Protein AF-A0A6A5H3N6-F1 (afdb_monomer_lite)

Sequence (89 aa):
MDSGPTFPPPTASKHEKTLVASSEIVKILGCDLTEATEIWEEVKMCLTENEVQRRLETIEILQSRTITSTILQVYQLALSHQKTCMTFF

pLDDT: mean 77.23, std 15.86, range [38.78, 93.38]

Foldseek 3Di:
DDPDDDDPDDPVVVVVLLQVQLVVQCVLLVDDSVVSSVLCVLPLPDPDLVSSVVSCVVVVSDDPDDDSVSSVSNNVSSVVSVVVVVVPD

Structure (mmCIF, N/CA/C/O backbone):
data_AF-A0A6A5H3N6-F1
#
_entry.id   AF-A0A6A5H3N6-F1
#
loop_
_atom_site.group_PDB
_atom_site.id
_atom_site.type_symbol
_atom_site.label_atom_id
_atom_site.label_alt_id
_atom_site.label_comp_id
_atom_site.label_asym_id
_atom_site.label_entity_id
_atom_site.label_seq_id
_atom_site.pdbx_PDB_ins_code
_atom_site.Cartn_x
_atom_site.Cartn_y
_atom_site.Cartn_z
_atom_site.occupancy
_atom_site.B_iso_or_equiv
_atom_site.auth_seq_id
_atom_site.auth_comp_id
_atom_site.auth_asym_id
_atom_site.auth_atom_id
_atom_site.pdbx_PDB_model_num
ATOM 1 N N . MET A 1 1 ? 14.531 11.971 -46.982 1.00 56.25 1 MET A N 1
ATOM 2 C CA . MET A 1 1 ? 14.704 11.504 -45.593 1.00 56.25 1 MET A CA 1
ATOM 3 C C . MET A 1 1 ? 13.554 12.098 -44.816 1.00 56.25 1 MET A C 1
ATOM 5 O O . MET A 1 1 ? 13.520 13.307 -44.646 1.00 56.25 1 MET A O 1
ATOM 9 N N . ASP A 1 2 ? 12.562 11.269 -44.520 1.00 43.91 2 ASP A N 1
ATOM 10 C CA . ASP A 1 2 ? 11.310 11.662 -43.878 1.00 43.91 2 ASP A CA 1
ATOM 11 C C . ASP A 1 2 ? 11.462 11.370 -42.379 1.00 43.91 2 ASP A C 1
ATOM 13 O O . ASP A 1 2 ? 11.485 10.210 -41.966 1.00 43.91 2 ASP A O 1
ATOM 17 N N . SER A 1 3 ? 11.715 12.406 -41.578 1.00 57.31 3 SER A N 1
ATOM 18 C CA . SER A 1 3 ? 11.752 12.281 -40.118 1.00 57.31 3 SER A CA 1
ATOM 19 C C . SER A 1 3 ? 10.323 12.379 -39.599 1.00 57.31 3 SER A C 1
ATOM 21 O O . SER A 1 3 ? 9.847 13.467 -39.279 1.00 57.31 3 SER A O 1
ATOM 23 N N . GLY A 1 4 ? 9.633 11.241 -39.546 1.00 59.03 4 GLY A N 1
ATOM 24 C CA . GLY A 1 4 ? 8.343 11.136 -38.870 1.00 59.03 4 GLY A CA 1
ATOM 25 C C . GLY A 1 4 ? 8.478 11.437 -37.368 1.00 59.03 4 GLY A C 1
ATOM 26 O O . GLY A 1 4 ? 9.526 11.156 -36.778 1.00 59.03 4 GLY A O 1
ATOM 27 N N . PRO A 1 5 ? 7.447 12.013 -36.725 1.00 55.84 5 PRO A N 1
ATOM 28 C CA . PRO A 1 5 ? 7.489 12.325 -35.304 1.00 55.84 5 PRO A CA 1
ATOM 29 C C . PRO A 1 5 ? 7.588 11.030 -34.491 1.00 55.84 5 PRO A C 1
ATOM 31 O O . PRO A 1 5 ? 6.686 10.193 -34.506 1.00 55.84 5 PRO A O 1
ATOM 34 N N . THR A 1 6 ? 8.694 10.867 -33.768 1.00 59.56 6 THR A N 1
ATOM 35 C CA . THR A 1 6 ? 8.872 9.800 -32.781 1.00 59.56 6 THR A CA 1
ATOM 36 C C . THR A 1 6 ? 7.897 10.042 -31.629 1.00 59.56 6 THR A C 1
ATOM 38 O O . THR A 1 6 ? 8.160 10.851 -30.740 1.00 59.56 6 THR A O 1
ATOM 41 N N . PHE A 1 7 ? 6.743 9.374 -31.647 1.00 58.59 7 PHE A N 1
ATOM 42 C CA . PHE A 1 7 ? 5.850 9.339 -30.491 1.00 58.59 7 PHE A CA 1
ATOM 43 C C . PHE A 1 7 ? 6.581 8.665 -29.316 1.00 58.59 7 PHE A C 1
ATOM 45 O O . PHE A 1 7 ? 7.184 7.605 -29.515 1.00 58.59 7 PHE A O 1
ATOM 52 N N . PRO A 1 8 ? 6.559 9.243 -28.099 1.00 57.81 8 PRO A N 1
ATOM 53 C CA . PRO A 1 8 ? 7.148 8.589 -26.939 1.00 57.81 8 PRO A CA 1
ATOM 54 C C . PRO A 1 8 ? 6.422 7.260 -26.669 1.00 57.81 8 PRO A C 1
ATOM 56 O O . PRO A 1 8 ? 5.208 7.174 -26.889 1.00 57.81 8 PRO A O 1
ATOM 59 N N . PRO A 1 9 ? 7.131 6.216 -26.199 1.00 53.59 9 PRO A N 1
ATOM 60 C CA . PRO A 1 9 ? 6.515 4.931 -25.903 1.00 53.59 9 PRO A CA 1
ATOM 61 C C . PRO A 1 9 ? 5.386 5.112 -24.874 1.00 53.59 9 PRO A C 1
ATOM 63 O O . PRO A 1 9 ? 5.497 5.936 -23.959 1.00 53.59 9 PRO A O 1
ATOM 66 N N . PRO A 1 10 ? 4.271 4.386 -25.044 1.00 51.03 10 PRO A N 1
ATOM 67 C CA . PRO A 1 10 ? 3.002 4.752 -24.451 1.00 51.03 10 PRO A CA 1
ATOM 68 C C . PRO A 1 10 ? 3.010 4.559 -22.936 1.00 51.03 10 PRO A C 1
ATOM 70 O O . PRO A 1 10 ? 3.621 3.648 -22.377 1.00 51.03 10 PRO A O 1
ATOM 73 N N . THR A 1 11 ? 2.198 5.378 -22.283 1.00 54.12 11 THR A N 1
ATOM 74 C CA . THR A 1 11 ? 1.736 5.324 -20.887 1.00 54.12 11 THR A CA 1
ATOM 75 C C . THR A 1 11 ? 1.181 3.963 -20.421 1.00 54.12 11 THR A C 1
ATOM 77 O O . THR A 1 11 ? 0.816 3.830 -19.250 1.00 54.12 11 THR A O 1
ATOM 80 N N . ALA A 1 12 ? 1.146 2.949 -21.292 1.00 52.75 12 ALA A N 1
ATOM 81 C CA . ALA A 1 12 ? 0.701 1.585 -21.027 1.00 52.75 12 ALA A CA 1
ATOM 82 C C . ALA A 1 12 ? 1.524 0.896 -19.926 1.00 52.75 12 ALA A C 1
ATOM 84 O O . ALA A 1 12 ? 0.946 0.311 -19.016 1.00 52.75 12 ALA A O 1
ATOM 85 N N . SER A 1 13 ? 2.857 1.054 -19.927 1.00 59.03 13 SER A N 1
ATOM 86 C CA . SER A 1 13 ? 3.712 0.437 -18.897 1.00 59.03 13 SER A CA 1
ATOM 87 C C . SER A 1 13 ? 3.428 0.984 -17.493 1.00 59.03 13 SER A C 1
ATOM 89 O O . SER A 1 13 ? 3.538 0.255 -16.514 1.00 59.03 13 SER A O 1
ATOM 91 N N . LYS A 1 14 ? 3.021 2.257 -17.377 1.00 62.09 14 LYS A N 1
ATOM 92 C CA . LYS A 1 14 ? 2.633 2.857 -16.089 1.00 62.09 14 LYS A CA 1
ATOM 93 C C . LYS A 1 14 ? 1.277 2.339 -15.606 1.00 62.09 14 LYS A C 1
ATOM 95 O O . LYS A 1 14 ? 1.158 1.998 -14.436 1.00 62.09 14 LYS A O 1
ATOM 100 N N . HIS A 1 15 ? 0.289 2.241 -16.496 1.00 64.44 15 HIS A N 1
ATOM 101 C CA . HIS A 1 15 ? -1.047 1.745 -16.144 1.00 64.44 15 HIS A CA 1
ATOM 102 C C . HIS A 1 15 ? -1.028 0.268 -15.73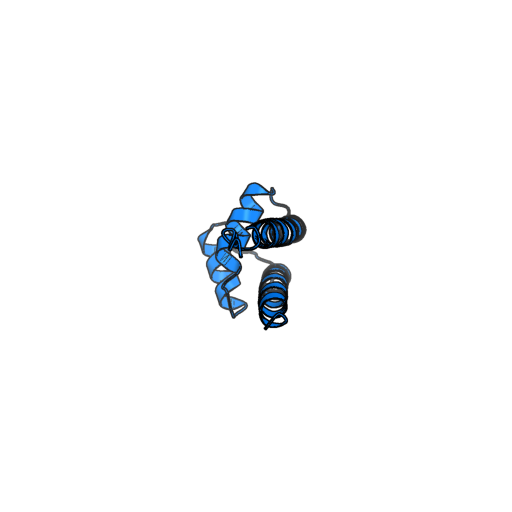2 1.00 64.44 15 HIS A C 1
ATOM 104 O O . HIS A 1 15 ? -1.643 -0.088 -14.733 1.00 64.44 15 HIS A O 1
ATOM 110 N N . GLU A 1 16 ? -0.272 -0.573 -16.443 1.00 66.19 16 GLU A N 1
ATOM 111 C CA . GLU A 1 16 ? -0.109 -1.993 -16.102 1.00 66.19 16 GLU A CA 1
ATOM 112 C C . GLU A 1 16 ? 0.558 -2.169 -14.729 1.00 66.19 16 GLU A C 1
ATOM 114 O O . GLU A 1 16 ? 0.095 -2.932 -13.885 1.00 66.19 16 GLU A O 1
ATOM 119 N N . LYS A 1 17 ? 1.596 -1.373 -14.462 1.00 74.44 17 LYS A N 1
ATOM 120 C CA . LYS A 1 17 ? 2.313 -1.340 -13.185 1.00 74.44 17 LYS A CA 1
ATOM 121 C C . LYS A 1 17 ? 1.444 -0.910 -12.004 1.00 74.44 17 LYS A C 1
ATOM 123 O O . LYS A 1 17 ? 1.571 -1.495 -10.929 1.00 74.44 17 LYS A O 1
ATOM 128 N N . THR A 1 18 ? 0.603 0.105 -12.188 1.00 78.19 18 THR A N 1
ATOM 129 C CA . THR A 1 18 ? -0.347 0.551 -11.160 1.00 78.19 18 THR A CA 1
ATOM 130 C C . THR A 1 18 ? -1.405 -0.517 -10.907 1.00 78.19 18 THR A C 1
ATOM 132 O O . THR A 1 18 ? -1.661 -0.842 -9.755 1.00 78.19 18 THR A O 1
ATOM 135 N N . LEU A 1 19 ? -1.951 -1.136 -11.957 1.00 84.12 19 LEU A N 1
ATOM 136 C CA . LEU A 1 19 ? -2.982 -2.166 -11.825 1.00 84.12 19 LEU A CA 1
ATOM 137 C C . LEU A 1 19 ? -2.481 -3.417 -11.087 1.00 84.12 19 LEU A C 1
ATOM 139 O O . LEU A 1 19 ? -3.183 -3.936 -10.220 1.00 84.12 19 LEU A O 1
ATOM 143 N N . VAL A 1 20 ? -1.256 -3.873 -11.377 1.00 87.00 20 VAL A N 1
ATOM 144 C CA . VAL A 1 20 ? -0.631 -4.990 -10.647 1.00 87.00 20 VAL A CA 1
ATOM 145 C C . VAL A 1 20 ? -0.465 -4.643 -9.167 1.00 87.00 20 VAL A C 1
ATOM 147 O O . VAL A 1 20 ? -0.839 -5.438 -8.311 1.00 87.00 20 VAL A O 1
ATOM 150 N N . ALA A 1 21 ? 0.033 -3.444 -8.852 1.00 88.56 21 ALA A N 1
ATOM 151 C CA . ALA A 1 21 ? 0.233 -3.020 -7.469 1.00 88.56 21 ALA A CA 1
ATOM 152 C C . ALA A 1 21 ? -1.092 -2.891 -6.703 1.00 88.56 21 ALA A C 1
ATOM 154 O O . ALA A 1 21 ? -1.224 -3.434 -5.610 1.00 88.56 21 ALA A O 1
ATOM 155 N N . SER A 1 22 ? -2.102 -2.252 -7.298 1.00 90.44 22 SER A N 1
ATOM 156 C CA . SER A 1 22 ? -3.440 -2.156 -6.708 1.00 90.44 22 SER A CA 1
ATOM 157 C C . SER A 1 22 ? -4.067 -3.537 -6.502 1.00 90.44 22 SER A C 1
ATOM 159 O O . SER A 1 22 ? -4.664 -3.785 -5.462 1.00 90.44 22 SER A O 1
ATOM 161 N N . SER A 1 23 ? -3.869 -4.487 -7.423 1.00 91.88 23 SER A N 1
ATOM 162 C CA . SER A 1 23 ? -4.360 -5.857 -7.235 1.00 91.88 23 SER A CA 1
ATOM 163 C C . SER A 1 23 ? -3.693 -6.584 -6.063 1.00 91.88 23 SER A C 1
ATOM 165 O O . SER A 1 23 ? -4.342 -7.418 -5.432 1.00 91.88 23 SER A O 1
ATOM 167 N N . GLU A 1 24 ? -2.421 -6.316 -5.773 1.00 93.38 24 GLU A N 1
ATOM 168 C CA . GLU A 1 24 ? -1.748 -6.883 -4.599 1.00 93.38 24 GLU A CA 1
ATOM 169 C C . GLU A 1 24 ? -2.238 -6.217 -3.307 1.00 93.38 24 GLU A C 1
ATOM 171 O O . GLU A 1 24 ? -2.461 -6.904 -2.312 1.00 93.38 24 GLU A O 1
ATOM 176 N N . ILE A 1 25 ? -2.506 -4.908 -3.331 1.00 91.44 25 ILE A N 1
ATOM 177 C CA . ILE A 1 25 ? -3.111 -4.190 -2.201 1.00 91.44 25 ILE A CA 1
ATOM 178 C C . ILE A 1 25 ? -4.496 -4.760 -1.852 1.00 91.44 25 ILE A C 1
ATOM 180 O O . ILE A 1 25 ? -4.752 -5.015 -0.675 1.00 91.44 25 ILE A O 1
ATOM 184 N N . VAL A 1 26 ? -5.338 -5.068 -2.850 1.00 91.75 26 VAL A N 1
ATOM 185 C CA . VAL A 1 26 ? -6.621 -5.777 -2.644 1.00 91.75 26 VAL A CA 1
ATOM 186 C C . VAL A 1 26 ? -6.415 -7.080 -1.866 1.00 91.75 26 VAL A C 1
ATOM 188 O O . VAL A 1 26 ? -7.170 -7.379 -0.947 1.00 91.75 26 VAL A O 1
ATOM 191 N N . LYS A 1 27 ? -5.376 -7.863 -2.187 1.00 91.06 27 LYS A N 1
ATOM 192 C CA . LYS A 1 27 ? -5.095 -9.133 -1.491 1.00 91.06 27 LYS A CA 1
ATOM 193 C C . LYS A 1 27 ? -4.606 -8.923 -0.058 1.00 91.06 27 LYS A C 1
ATOM 195 O O . LYS A 1 27 ? -4.927 -9.732 0.808 1.00 91.06 27 LYS A O 1
ATOM 200 N N . ILE A 1 28 ? -3.822 -7.872 0.183 1.00 90.25 28 ILE A N 1
ATOM 201 C CA . ILE A 1 28 ? -3.240 -7.569 1.498 1.00 90.25 28 ILE A CA 1
ATOM 202 C C . ILE A 1 28 ? -4.297 -7.007 2.460 1.00 90.25 28 ILE A C 1
ATOM 204 O O . ILE A 1 28 ? -4.285 -7.346 3.644 1.00 90.25 28 ILE A O 1
ATOM 208 N N . LEU A 1 29 ? -5.186 -6.141 1.964 1.00 86.62 29 LEU A N 1
ATOM 209 C CA . LEU A 1 29 ? -6.133 -5.375 2.783 1.00 86.62 29 LEU A CA 1
ATOM 210 C C . LEU A 1 29 ? -7.581 -5.859 2.678 1.00 86.62 29 LEU A C 1
ATOM 212 O O . LEU A 1 29 ? -8.387 -5.537 3.545 1.00 86.62 29 LEU A O 1
ATOM 216 N N . GLY A 1 30 ? -7.918 -6.652 1.659 1.00 86.25 30 GLY A N 1
ATOM 217 C CA . GLY A 1 30 ? -9.285 -7.118 1.425 1.00 86.25 30 GLY A CA 1
ATOM 218 C C . GLY A 1 30 ? -10.251 -6.018 0.973 1.00 86.25 30 GLY A C 1
ATOM 219 O O . GLY A 1 30 ? -11.459 -6.202 1.103 1.00 86.25 30 GLY A O 1
ATOM 220 N N . CYS A 1 31 ? -9.736 -4.889 0.477 1.00 87.81 31 CYS A N 1
ATOM 221 C CA . CYS A 1 31 ? -10.521 -3.771 -0.045 1.00 87.81 31 CYS A CA 1
ATOM 222 C C . CYS A 1 31 ? -10.877 -3.949 -1.530 1.00 87.81 31 CYS A C 1
ATOM 224 O O . CYS A 1 31 ? -10.421 -4.887 -2.189 1.00 87.81 31 CYS A O 1
ATOM 226 N N . ASP A 1 32 ? -11.709 -3.060 -2.072 1.00 91.25 32 ASP A N 1
ATOM 227 C CA . ASP A 1 32 ? -11.986 -3.046 -3.508 1.00 91.25 32 ASP A CA 1
ATOM 228 C C . ASP A 1 32 ? -10.835 -2.423 -4.320 1.00 91.25 32 ASP A C 1
ATOM 230 O O . ASP A 1 32 ? -9.909 -1.812 -3.786 1.00 91.25 32 ASP A O 1
ATOM 234 N N . LEU A 1 33 ? -10.865 -2.614 -5.643 1.00 90.12 33 LEU A N 1
ATOM 235 C CA . LEU A 1 33 ? -9.781 -2.167 -6.519 1.00 90.12 33 LEU A CA 1
ATOM 236 C C . LEU A 1 33 ? -9.649 -0.637 -6.570 1.00 90.12 33 LEU A C 1
ATOM 238 O O . LEU A 1 33 ? -8.539 -0.145 -6.753 1.00 90.12 33 LEU A O 1
ATOM 242 N N . THR A 1 34 ? -10.749 0.104 -6.422 1.00 90.75 34 THR A N 1
ATOM 243 C CA . THR A 1 34 ? -10.727 1.570 -6.415 1.00 90.75 34 THR A CA 1
ATOM 244 C C . THR A 1 34 ? -10.025 2.067 -5.159 1.00 90.75 34 THR A C 1
ATOM 246 O O . THR A 1 34 ? -9.056 2.817 -5.275 1.00 90.75 34 THR A O 1
ATOM 249 N N . GLU A 1 35 ? -10.421 1.559 -3.993 1.00 89.38 35 GLU A N 1
ATOM 250 C CA . GLU A 1 35 ? -9.765 1.860 -2.718 1.00 89.38 35 GLU A CA 1
ATOM 251 C C . GLU A 1 35 ? -8.281 1.456 -2.762 1.00 89.38 35 GLU A C 1
ATOM 253 O O . GLU A 1 35 ? -7.390 2.230 -2.418 1.00 89.38 35 GLU A O 1
ATOM 258 N N . ALA A 1 36 ? -7.975 0.273 -3.297 1.00 90.25 36 ALA A N 1
ATOM 259 C CA . ALA A 1 36 ? -6.606 -0.203 -3.449 1.00 90.25 36 ALA A CA 1
ATOM 260 C C . ALA A 1 36 ? -5.739 0.668 -4.375 1.00 90.25 36 ALA A C 1
ATOM 262 O O . ALA A 1 36 ? -4.523 0.769 -4.177 1.00 90.25 36 ALA A O 1
ATOM 263 N N . THR A 1 37 ? -6.331 1.289 -5.397 1.00 90.81 37 THR A N 1
ATOM 264 C CA . THR A 1 37 ? -5.636 2.265 -6.241 1.00 90.81 37 THR A CA 1
ATOM 265 C C . THR A 1 37 ? -5.333 3.546 -5.476 1.00 90.81 37 THR A C 1
ATOM 267 O O . THR A 1 37 ? -4.199 4.015 -5.550 1.00 90.81 37 THR A O 1
ATOM 270 N N . GLU A 1 38 ? -6.274 4.072 -4.697 1.00 90.50 38 GLU A N 1
ATOM 271 C CA . GLU A 1 38 ? -6.046 5.263 -3.865 1.00 90.50 38 GLU A CA 1
ATOM 272 C C . GLU A 1 38 ? -4.956 5.015 -2.811 1.00 90.50 38 GLU A C 1
ATOM 274 O O . GLU A 1 38 ? -4.019 5.803 -2.679 1.00 90.50 38 GLU A O 1
ATOM 279 N N . ILE A 1 39 ? -4.998 3.856 -2.147 1.00 90.69 39 ILE A N 1
ATOM 280 C CA . ILE A 1 39 ? -3.959 3.411 -1.209 1.00 90.69 39 ILE A CA 1
ATOM 281 C C . ILE A 1 39 ? -2.596 3.371 -1.877 1.00 90.69 39 ILE A C 1
ATOM 283 O O . ILE A 1 39 ? -1.614 3.882 -1.336 1.00 90.69 39 ILE A O 1
ATOM 287 N N . TRP A 1 40 ? -2.523 2.729 -3.044 1.00 92.19 40 TRP A N 1
ATO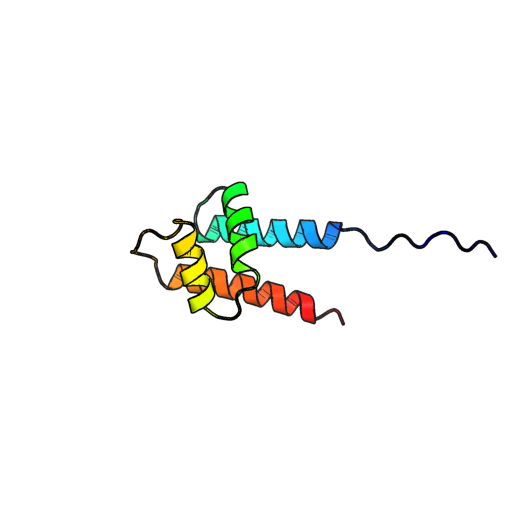M 288 C CA . TRP A 1 40 ? -1.277 2.593 -3.778 1.00 92.19 40 TRP A CA 1
ATOM 289 C C . TRP A 1 40 ? -0.683 3.961 -4.121 1.00 92.19 40 TRP A C 1
ATOM 291 O O . TRP A 1 40 ? 0.518 4.167 -3.945 1.00 92.19 40 TRP A O 1
ATOM 301 N N . GLU A 1 41 ? -1.507 4.909 -4.565 1.00 90.38 41 GLU A N 1
ATOM 302 C CA . GLU A 1 41 ? -1.062 6.263 -4.887 1.00 90.38 41 GLU A CA 1
ATOM 303 C C . GLU A 1 41 ? -0.461 6.992 -3.673 1.00 90.38 41 GLU A C 1
ATOM 305 O O . GLU A 1 41 ? 0.552 7.678 -3.832 1.00 90.38 41 GLU A O 1
ATOM 310 N N . GLU A 1 42 ? -0.999 6.773 -2.470 1.00 90.56 42 GLU A N 1
ATOM 311 C CA . GLU A 1 42 ? -0.474 7.349 -1.225 1.00 90.56 42 GLU A CA 1
ATOM 312 C C . GLU A 1 42 ? 0.831 6.692 -0.746 1.00 90.56 42 GLU A C 1
ATOM 314 O O . GLU A 1 42 ? 1.712 7.377 -0.216 1.00 90.56 42 GLU A O 1
ATOM 319 N N . VAL A 1 43 ? 0.985 5.372 -0.921 1.00 90.44 43 VAL A N 1
ATOM 320 C CA . VAL A 1 43 ? 2.103 4.611 -0.323 1.00 90.44 43 VAL A CA 1
ATOM 321 C C . VAL A 1 43 ? 3.259 4.312 -1.281 1.00 90.44 43 VAL A C 1
ATOM 323 O O . VAL A 1 43 ? 4.359 4.000 -0.827 1.00 90.44 43 VAL A O 1
ATOM 326 N N . LYS A 1 44 ? 3.075 4.427 -2.603 1.00 87.69 44 LYS A N 1
ATOM 327 C CA . LYS A 1 44 ? 4.100 4.053 -3.605 1.00 87.69 44 LYS A CA 1
ATOM 328 C C . LYS A 1 44 ? 5.416 4.832 -3.502 1.00 87.69 44 LYS A C 1
ATOM 330 O O . LYS A 1 44 ? 6.444 4.366 -3.994 1.00 87.69 44 LYS A O 1
ATOM 335 N N . MET A 1 45 ? 5.390 6.015 -2.885 1.00 87.44 45 MET A N 1
ATOM 336 C CA . MET A 1 45 ? 6.566 6.869 -2.666 1.00 87.44 45 MET A CA 1
ATOM 337 C C . MET A 1 45 ? 7.162 6.731 -1.260 1.00 87.44 45 MET A C 1
ATOM 339 O O . MET A 1 45 ? 8.159 7.386 -0.965 1.00 87.44 45 MET A O 1
ATOM 343 N N . CYS A 1 46 ? 6.577 5.908 -0.386 1.00 88.56 46 CYS A N 1
ATOM 344 C CA . CYS A 1 46 ? 7.120 5.677 0.946 1.00 88.56 46 CYS A CA 1
ATOM 345 C C . CYS A 1 46 ? 8.463 4.943 0.862 1.00 88.56 46 CYS A C 1
ATOM 347 O O . CYS A 1 46 ? 8.632 4.006 0.078 1.00 88.56 46 CYS A O 1
ATOM 349 N N . LEU A 1 47 ? 9.412 5.372 1.690 1.00 86.31 47 LEU A N 1
ATOM 350 C CA . LEU A 1 47 ? 10.763 4.815 1.778 1.00 86.31 47 LEU A CA 1
ATOM 351 C C . LEU A 1 47 ? 10.976 4.028 3.071 1.00 86.31 47 LEU A C 1
ATOM 353 O O . LEU A 1 47 ? 11.972 3.321 3.203 1.00 86.31 47 LEU A O 1
ATOM 357 N N . THR A 1 48 ? 10.051 4.140 4.026 1.00 88.81 48 THR A N 1
ATOM 358 C CA . THR A 1 48 ? 10.112 3.434 5.309 1.00 88.81 48 THR A CA 1
ATOM 359 C C . THR A 1 48 ? 8.758 2.842 5.698 1.00 88.81 48 THR A C 1
ATOM 361 O O . THR A 1 48 ? 7.706 3.370 5.339 1.00 88.81 48 THR A O 1
ATOM 364 N N . GLU A 1 49 ? 8.776 1.777 6.502 1.00 89.88 49 GLU A N 1
ATOM 365 C CA . GLU A 1 49 ? 7.562 1.163 7.071 1.00 89.88 49 GLU A CA 1
ATOM 366 C C . GLU A 1 49 ? 6.731 2.167 7.882 1.00 89.88 49 GLU A C 1
ATOM 368 O O . GLU A 1 49 ? 5.506 2.188 7.786 1.00 89.88 49 GLU A O 1
ATOM 373 N N . ASN A 1 50 ? 7.395 3.057 8.626 1.00 89.81 50 ASN A N 1
ATOM 374 C CA . ASN A 1 50 ? 6.732 4.098 9.413 1.00 89.81 50 ASN A CA 1
ATOM 375 C C . ASN A 1 50 ? 5.966 5.103 8.542 1.00 89.81 50 ASN A C 1
ATOM 377 O O . ASN A 1 50 ? 4.922 5.602 8.956 1.00 89.81 50 ASN A O 1
ATOM 381 N N . GLU A 1 51 ? 6.475 5.433 7.353 1.00 90.81 51 GLU A N 1
ATOM 382 C CA . GLU A 1 51 ? 5.759 6.307 6.420 1.00 90.81 51 GLU A CA 1
ATOM 383 C C . GLU A 1 51 ? 4.516 5.619 5.861 1.00 90.81 51 GLU A C 1
ATOM 385 O O . GLU A 1 51 ? 3.458 6.244 5.818 1.00 90.81 51 GLU A O 1
ATOM 390 N N . VAL A 1 52 ? 4.624 4.333 5.508 1.00 89.44 52 VAL A N 1
ATOM 391 C CA . VAL A 1 52 ? 3.478 3.522 5.073 1.00 89.44 52 VAL A CA 1
ATOM 392 C C . VAL A 1 52 ? 2.418 3.482 6.169 1.00 89.44 52 VAL A C 1
ATOM 394 O O . VAL A 1 52 ? 1.256 3.773 5.904 1.00 89.44 52 VAL A O 1
ATOM 397 N N . GLN A 1 53 ? 2.818 3.202 7.412 1.00 88.88 53 GLN A N 1
ATOM 398 C CA . GLN A 1 53 ? 1.906 3.191 8.553 1.00 88.88 53 GLN A CA 1
ATOM 399 C C . GLN A 1 53 ? 1.162 4.523 8.701 1.00 88.88 53 GLN A C 1
ATOM 401 O O . GLN A 1 53 ? -0.065 4.527 8.726 1.00 88.88 53 GLN A O 1
ATOM 406 N N . ARG A 1 54 ? 1.880 5.656 8.739 1.00 88.31 54 ARG A N 1
ATOM 407 C CA . ARG A 1 54 ? 1.245 6.977 8.887 1.00 88.31 54 ARG A CA 1
ATOM 408 C C . ARG A 1 54 ? 0.279 7.290 7.750 1.00 88.31 54 ARG A C 1
ATOM 410 O O . ARG A 1 54 ? -0.769 7.882 7.994 1.00 88.31 54 ARG A O 1
ATOM 417 N N . ARG A 1 55 ? 0.626 6.928 6.510 1.00 88.19 55 ARG A N 1
ATOM 418 C CA . ARG A 1 55 ? -0.241 7.151 5.344 1.00 88.19 55 ARG A CA 1
ATOM 419 C C . ARG A 1 55 ? -1.525 6.347 5.454 1.00 88.19 55 ARG A C 1
ATOM 421 O O . ARG A 1 55 ? -2.597 6.922 5.324 1.00 88.19 55 ARG A O 1
ATOM 428 N N . LEU A 1 56 ? -1.410 5.063 5.779 1.00 86.44 56 LEU A N 1
ATOM 429 C CA . LEU A 1 56 ? -2.549 4.168 5.954 1.00 86.44 56 LEU A CA 1
ATOM 430 C C . LEU A 1 56 ? -3.444 4.553 7.153 1.00 86.44 56 LEU A C 1
ATOM 432 O O . LEU A 1 56 ? -4.657 4.373 7.093 1.00 86.44 56 LEU A O 1
ATOM 436 N N . GLU A 1 57 ? -2.869 5.109 8.225 1.00 85.75 57 GLU A N 1
ATOM 437 C CA . GLU A 1 57 ? -3.622 5.701 9.345 1.00 85.75 57 GLU A CA 1
ATOM 438 C C . GLU A 1 57 ? -4.347 6.995 8.933 1.00 85.75 57 GLU A C 1
ATOM 440 O O . GLU A 1 57 ? -5.478 7.225 9.352 1.00 85.75 57 GLU A O 1
ATOM 445 N N . THR A 1 58 ? -3.721 7.829 8.094 1.00 82.56 58 THR A N 1
ATOM 446 C CA . THR A 1 58 ? -4.287 9.114 7.635 1.00 82.56 58 THR A CA 1
ATOM 447 C C . THR A 1 58 ? -5.524 8.925 6.759 1.00 82.56 58 THR A C 1
ATOM 449 O O . THR A 1 58 ? -6.446 9.730 6.828 1.00 82.56 58 THR A O 1
ATOM 452 N N . ILE A 1 59 ? -5.552 7.864 5.952 1.00 78.81 59 ILE A N 1
ATOM 453 C CA . ILE A 1 59 ? -6.687 7.527 5.079 1.00 78.81 59 ILE A CA 1
ATOM 454 C C . ILE A 1 59 ? -7.725 6.628 5.768 1.00 78.81 59 ILE A C 1
ATOM 456 O O . ILE A 1 59 ? -8.582 6.066 5.102 1.00 78.81 59 ILE A O 1
ATOM 460 N N . GLU A 1 60 ? -7.643 6.477 7.097 1.00 74.75 60 GLU A N 1
ATOM 461 C CA . GLU A 1 60 ? -8.588 5.733 7.951 1.00 74.75 60 GLU A CA 1
ATOM 462 C C . GLU A 1 60 ? -8.763 4.236 7.626 1.00 74.75 60 GLU A C 1
ATOM 464 O O . GLU A 1 60 ? -9.586 3.552 8.232 1.00 74.75 60 GLU A O 1
ATOM 469 N N . ILE A 1 61 ? -7.934 3.684 6.741 1.00 66.75 61 ILE A N 1
ATOM 470 C CA . ILE A 1 61 ? -7.947 2.260 6.365 1.00 66.75 61 ILE A CA 1
ATOM 471 C C . ILE A 1 61 ? -7.480 1.377 7.516 1.00 66.75 61 ILE A C 1
ATOM 473 O O . ILE A 1 61 ? -7.860 0.213 7.648 1.00 66.75 61 ILE A O 1
ATOM 477 N N . LEU A 1 62 ? -6.665 1.947 8.396 1.00 64.62 62 LEU A N 1
ATOM 478 C CA . LEU A 1 62 ? -6.171 1.288 9.585 1.00 64.62 62 LEU A CA 1
ATOM 479 C C . LEU A 1 62 ? -6.875 1.813 10.834 1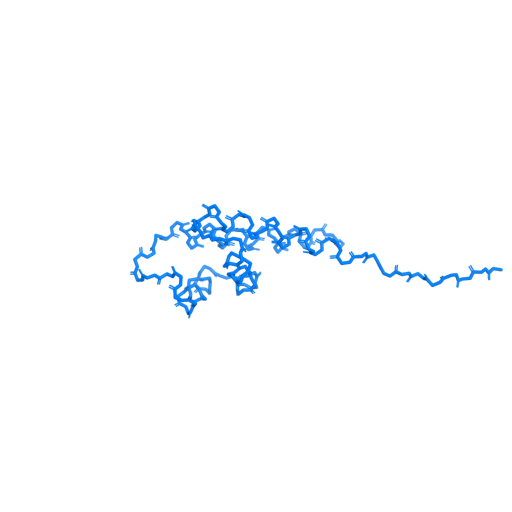.00 64.62 62 LEU A C 1
ATOM 481 O O . LEU A 1 62 ? -6.460 2.795 11.444 1.00 64.62 62 LEU A O 1
ATOM 485 N N . GLN A 1 63 ? -7.904 1.098 11.287 1.00 60.59 63 GLN A N 1
ATOM 486 C CA . GLN A 1 63 ? -8.502 1.333 12.601 1.00 60.59 63 GLN A CA 1
ATOM 487 C C . GLN A 1 63 ? -7.618 0.751 13.711 1.00 60.59 63 GLN A C 1
ATOM 489 O O . GLN A 1 63 ? -7.814 -0.402 14.072 1.00 60.59 63 GLN A O 1
ATOM 494 N N . SER A 1 64 ? -6.662 1.529 14.247 1.00 53.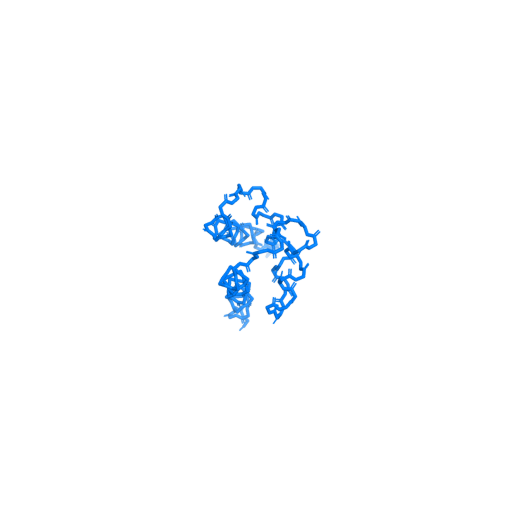56 64 SER A N 1
ATOM 495 C CA . SER A 1 64 ? -5.936 1.400 15.545 1.00 53.56 64 SER A CA 1
ATOM 496 C 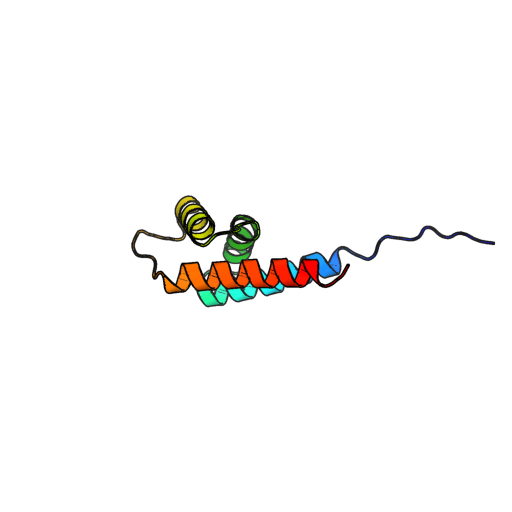C . SER A 1 64 ? -5.400 0.016 15.999 1.00 53.56 64 SER A C 1
ATOM 498 O O . SER A 1 64 ? -4.807 -0.103 17.072 1.00 53.56 64 SER A O 1
ATOM 500 N N . ARG A 1 65 ? -5.593 -1.046 15.225 1.00 53.00 65 ARG A N 1
ATOM 501 C CA . ARG A 1 65 ? -5.349 -2.452 15.564 1.00 53.00 65 ARG A CA 1
ATOM 502 C C . ARG A 1 65 ? -4.708 -3.174 14.386 1.00 53.00 65 ARG A C 1
ATOM 504 O O . ARG A 1 65 ? -4.943 -4.356 14.147 1.00 53.00 65 ARG A O 1
ATOM 511 N N . THR A 1 66 ? -3.909 -2.428 13.635 1.00 58.44 66 THR A N 1
ATOM 512 C CA . THR A 1 66 ? -3.215 -2.923 12.460 1.00 58.44 66 THR A CA 1
ATOM 513 C C . THR A 1 66 ? -2.193 -3.966 12.846 1.00 58.44 66 THR A C 1
ATOM 515 O O . THR A 1 66 ? -1.367 -3.781 13.739 1.00 58.44 66 THR A O 1
ATOM 518 N N . ILE A 1 67 ? -2.238 -5.064 12.110 1.00 73.50 67 ILE A N 1
ATOM 519 C CA . ILE A 1 67 ? -1.275 -6.143 12.191 1.00 73.50 67 ILE A CA 1
ATOM 520 C C . ILE A 1 67 ? 0.010 -5.624 11.537 1.00 73.50 67 ILE A C 1
ATOM 522 O O . ILE A 1 67 ? 0.007 -5.307 10.352 1.00 73.50 67 ILE A O 1
ATOM 526 N N . THR A 1 68 ? 1.119 -5.551 12.276 1.00 78.31 68 THR A N 1
ATOM 527 C CA . THR A 1 68 ? 2.451 -5.155 11.761 1.00 78.31 68 THR A CA 1
ATOM 528 C C . THR A 1 68 ? 2.809 -5.852 10.437 1.00 78.31 68 THR A C 1
ATOM 530 O O . THR A 1 68 ? 3.447 -5.268 9.568 1.00 78.31 68 THR A O 1
ATOM 533 N N . SER A 1 69 ? 2.319 -7.082 10.242 1.00 84.12 69 SER A N 1
ATOM 534 C CA . SER A 1 69 ? 2.439 -7.852 8.998 1.00 84.12 69 SER A CA 1
ATOM 535 C C . SER A 1 69 ? 1.824 -7.167 7.768 1.00 84.12 69 SER A C 1
ATOM 537 O O . SER A 1 69 ? 2.376 -7.284 6.678 1.00 84.12 69 SER A O 1
ATOM 539 N N . THR A 1 70 ? 0.713 -6.448 7.909 1.00 86.94 70 THR A N 1
ATOM 540 C CA . THR A 1 70 ? 0.059 -5.718 6.814 1.00 86.94 70 THR A CA 1
ATOM 541 C C . THR A 1 70 ? 0.914 -4.540 6.354 1.00 86.94 70 THR A C 1
ATOM 543 O O . THR A 1 70 ? 1.181 -4.402 5.163 1.00 86.94 70 THR A O 1
ATOM 546 N N . ILE A 1 71 ? 1.410 -3.737 7.301 1.00 88.25 71 ILE A N 1
ATOM 547 C CA . ILE A 1 71 ? 2.291 -2.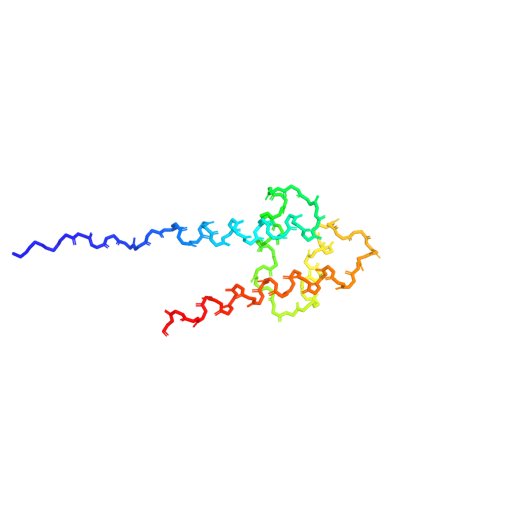590 7.020 1.00 88.25 71 ILE A CA 1
ATOM 548 C C . ILE A 1 71 ? 3.558 -3.068 6.303 1.00 88.25 71 ILE A C 1
ATOM 550 O O . ILE A 1 71 ? 3.944 -2.501 5.280 1.00 88.25 71 ILE A O 1
ATOM 554 N N . LEU A 1 72 ? 4.156 -4.159 6.791 1.00 89.94 72 LEU A N 1
ATOM 555 C CA . LEU A 1 72 ? 5.348 -4.750 6.192 1.00 89.94 72 LEU A CA 1
ATOM 556 C C . LEU A 1 72 ? 5.101 -5.235 4.754 1.00 89.94 72 LEU A C 1
ATOM 558 O O . LEU A 1 72 ? 5.932 -4.991 3.882 1.00 89.94 72 LEU A O 1
ATOM 562 N N . GLN A 1 73 ? 3.966 -5.886 4.483 1.00 91.38 73 GLN A N 1
ATOM 563 C CA . GLN A 1 73 ? 3.624 -6.362 3.136 1.00 91.38 73 GLN A CA 1
ATOM 564 C C . GLN A 1 73 ? 3.425 -5.205 2.147 1.00 91.38 73 GLN A C 1
ATOM 566 O O . GLN A 1 73 ? 3.964 -5.248 1.041 1.00 91.38 73 GLN A O 1
ATOM 571 N N . VAL A 1 74 ? 2.721 -4.140 2.550 1.00 90.06 74 VAL A N 1
ATOM 572 C CA . VAL A 1 74 ? 2.537 -2.940 1.711 1.00 90.06 74 VAL A CA 1
ATOM 573 C C . VAL A 1 74 ? 3.875 -2.241 1.451 1.00 90.06 74 VAL A C 1
ATOM 575 O O . VAL A 1 74 ? 4.163 -1.843 0.322 1.00 90.06 74 VAL A O 1
ATOM 578 N N . TYR A 1 75 ? 4.737 -2.144 2.465 1.00 91.88 75 TYR A N 1
ATOM 579 C CA . TYR A 1 75 ? 6.078 -1.584 2.311 1.00 91.88 75 TYR A CA 1
ATOM 580 C C . TYR A 1 75 ? 6.957 -2.406 1.358 1.00 91.88 75 TYR A C 1
ATOM 582 O O . TYR A 1 75 ? 7.612 -1.849 0.477 1.00 91.88 75 TYR A O 1
ATOM 590 N N . GLN A 1 76 ? 6.949 -3.736 1.482 1.00 91.06 76 GLN A N 1
ATOM 591 C CA . GLN A 1 76 ? 7.682 -4.622 0.575 1.00 91.06 76 GLN A CA 1
ATOM 592 C C . GLN A 1 76 ? 7.182 -4.497 -0.866 1.00 91.06 76 GLN A C 1
ATOM 594 O O . GLN A 1 76 ? 7.999 -4.474 -1.791 1.00 91.06 76 GLN A O 1
ATOM 599 N N . LEU A 1 77 ? 5.869 -4.350 -1.061 1.00 90.94 77 LEU A N 1
ATOM 600 C CA . LEU A 1 77 ? 5.282 -4.093 -2.371 1.00 90.94 77 LEU A CA 1
ATOM 601 C C . LEU A 1 77 ? 5.796 -2.767 -2.955 1.00 90.94 77 LEU A C 1
ATOM 603 O O . LEU A 1 77 ? 6.313 -2.766 -4.075 1.00 90.94 77 LEU A O 1
ATOM 607 N N . ALA A 1 78 ? 5.754 -1.674 -2.185 1.00 88.81 78 ALA A N 1
ATOM 608 C CA . ALA A 1 78 ? 6.272 -0.367 -2.602 1.00 88.81 78 ALA A CA 1
ATOM 609 C C . ALA A 1 78 ? 7.765 -0.428 -2.972 1.00 88.81 78 ALA A C 1
ATOM 611 O O . ALA A 1 78 ? 8.160 0.015 -4.053 1.00 88.81 78 ALA A O 1
ATOM 612 N N . LEU A 1 79 ? 8.589 -1.068 -2.135 1.00 88.06 79 LEU A N 1
ATOM 613 C CA . LEU A 1 79 ? 10.016 -1.256 -2.404 1.00 88.06 79 LEU A CA 1
ATOM 614 C C . LEU A 1 79 ? 10.281 -2.098 -3.651 1.00 88.06 79 LEU A C 1
ATOM 616 O O . LEU A 1 79 ? 11.192 -1.782 -4.419 1.00 88.06 79 LEU A O 1
ATOM 620 N N . SER A 1 80 ? 9.538 -3.191 -3.843 1.00 85.81 80 SER A N 1
ATOM 621 C CA . SER A 1 80 ? 9.717 -4.059 -5.009 1.00 85.81 80 SER A CA 1
ATOM 622 C C . SER A 1 80 ? 9.475 -3.276 -6.300 1.00 85.81 80 SER A C 1
ATOM 624 O O . SER A 1 80 ? 10.285 -3.336 -7.223 1.00 85.81 80 SER A O 1
ATOM 626 N N . HIS A 1 81 ? 8.450 -2.424 -6.302 1.00 79.94 81 HIS A N 1
ATOM 627 C CA . HIS A 1 81 ? 8.084 -1.584 -7.433 1.00 79.94 81 HIS A CA 1
ATOM 628 C C . HIS A 1 81 ? 9.111 -0.483 -7.727 1.00 79.94 81 HIS A C 1
ATOM 630 O O . HIS A 1 81 ? 9.496 -0.260 -8.880 1.00 79.94 81 HIS A O 1
ATOM 636 N N . GLN A 1 82 ? 9.632 0.162 -6.679 1.00 75.75 82 GLN A N 1
ATOM 637 C CA . GLN A 1 82 ? 10.708 1.147 -6.806 1.00 75.75 82 GLN A CA 1
ATOM 638 C C . GLN A 1 82 ? 11.995 0.512 -7.354 1.00 75.75 82 GLN A C 1
ATOM 640 O O . GLN A 1 82 ? 12.626 1.072 -8.253 1.00 75.75 82 GLN A O 1
ATOM 645 N N . LYS A 1 83 ? 12.357 -0.690 -6.884 1.00 71.31 83 LYS A N 1
ATOM 646 C CA . LYS A 1 83 ? 13.523 -1.436 -7.386 1.00 71.31 83 LYS A CA 1
ATOM 647 C C . LYS A 1 83 ? 13.365 -1.815 -8.854 1.00 71.31 83 LYS A C 1
ATOM 649 O O . LYS A 1 83 ? 14.295 -1.595 -9.628 1.00 71.31 83 LYS A O 1
ATOM 654 N N . THR A 1 84 ? 12.189 -2.299 -9.256 1.00 62.88 84 THR A N 1
ATOM 655 C CA . THR A 1 84 ? 11.885 -2.610 -10.660 1.00 62.88 84 THR A CA 1
ATOM 656 C C . THR A 1 84 ? 11.914 -1.364 -11.551 1.00 62.88 84 THR A C 1
ATOM 658 O O . THR A 1 84 ? 12.202 -1.478 -12.736 1.00 62.88 84 THR A O 1
ATOM 661 N N . CYS A 1 85 ? 11.676 -0.159 -11.023 1.00 53.16 85 CYS A N 1
ATOM 662 C CA . CYS A 1 85 ? 11.853 1.083 -11.784 1.00 53.16 85 CYS A CA 1
ATOM 663 C C . CYS A 1 85 ? 13.323 1.513 -11.941 1.00 53.16 85 CYS A C 1
ATOM 665 O O . CYS A 1 85 ? 13.639 2.187 -12.917 1.00 53.16 85 CYS A O 1
ATOM 667 N N . MET A 1 86 ? 14.225 1.105 -11.041 1.00 48.56 86 MET A N 1
ATOM 668 C CA . MET A 1 86 ? 15.658 1.427 -11.142 1.00 48.56 86 MET A CA 1
ATOM 669 C C . MET A 1 86 ? 16.462 0.445 -12.005 1.00 48.56 86 MET A C 1
ATOM 671 O O . MET A 1 86 ? 17.580 0.763 -12.389 1.00 48.56 86 MET A O 1
ATOM 675 N N . THR A 1 87 ? 15.922 -0.732 -12.337 1.00 42.75 87 THR A N 1
ATOM 676 C CA . THR A 1 87 ? 16.657 -1.761 -13.106 1.00 42.75 87 THR A CA 1
ATOM 677 C C . THR A 1 87 ? 16.628 -1.555 -14.631 1.00 42.75 87 THR A C 1
ATOM 679 O O . THR A 1 87 ? 17.108 -2.413 -15.363 1.00 42.75 87 THR A O 1
ATOM 682 N N . PHE A 1 88 ? 16.060 -0.447 -15.121 1.00 40.06 88 PHE A N 1
ATOM 683 C CA . PHE A 1 88 ? 15.893 -0.155 -16.557 1.00 40.06 88 PHE A CA 1
ATOM 684 C C . PHE A 1 88 ? 16.699 1.060 -17.058 1.00 40.06 88 PHE A C 1
ATOM 686 O O . PHE A 1 88 ? 16.361 1.609 -18.106 1.00 40.06 88 PHE A O 1
ATOM 693 N N . PHE A 1 89 ? 17.742 1.481 -16.335 1.00 38.78 89 PHE A N 1
ATOM 694 C CA . PHE A 1 89 ? 18.696 2.489 -16.816 1.00 38.78 89 PHE A CA 1
ATOM 695 C C . PHE A 1 89 ? 20.008 1.853 -17.267 1.00 38.78 89 PHE A C 1
ATOM 697 O O . PHE A 1 89 ? 20.503 0.962 -16.540 1.00 38.78 89 PHE A O 1
#

Organism: Caenorhabditis remanei (NCBI:txid31234)

Radius of gyration: 16.22 Å; chains: 1; bounding box: 31×22×61 Å

Secondary structure (DSSP, 8-state):
------PPPPTHHHHHHHHHHHHHHHHHH---HHHHHHHHHHHTT--SHHHHHHHHHHTT-S-S---HHHHHHHHHHHHHHHHHHHTT-